Protein AF-A0A957HYV5-F1 (afdb_monomer)

Solvent-accessible surface area (backbone atoms only — not comparable to full-atom values): 8256 Å² total; per-residue (Å²): 132,78,91,43,69,70,54,49,54,51,53,46,52,46,54,74,72,75,42,94,73,79,58,85,87,87,87,87,67,97,60,60,68,71,60,61,37,58,77,66,77,42,95,55,73,52,67,70,69,60,84,73,86,84,84,88,68,54,43,51,74,66,58,42,48,51,58,60,67,66,43,96,65,86,73,56,68,71,55,50,54,48,42,47,64,75,28,63,31,27,65,68,43,38,51,49,43,50,49,44,52,48,54,36,60,74,69,66,52,88,69,72,61,53,56,60,58,34,49,65,68,34,45,70,67,58,63,66,72,82,116

Secondary structure (DSSP, 8-state):
----HHHHHHHHHHHHHSSTT--------SS-HHHHHHHTTS--TTGGG--------PPPHHHHHHHHHTSSSPPPHHHHHHHHHHHTT-HHHHHHHHHHHHHHHHTT---STHHHHHHHHHHHHHHTT--

Structure (mmCIF, N/CA/C/O backbone):
data_AF-A0A957HYV5-F1
#
_entry.id   AF-A0A957HYV5-F1
#
loop_
_atom_site.group_PDB
_atom_site.id
_atom_site.type_symbol
_atom_site.label_atom_id
_atom_site.label_alt_id
_atom_site.label_comp_id
_atom_site.label_asym_id
_atom_site.label_entity_id
_atom_site.label_seq_id
_atom_site.pdbx_PDB_ins_code
_atom_site.Cartn_x
_atom_site.Cartn_y
_atom_site.Cartn_z
_atom_site.occupancy
_atom_site.B_iso_or_equiv
_atom_site.auth_seq_id
_atom_site.auth_comp_id
_atom_site.auth_asym_id
_atom_site.auth_atom_id
_atom_site.pdbx_PDB_model_num
ATOM 1 N N . PRO A 1 1 ? 3.577 10.672 25.188 1.00 52.72 1 PRO A N 1
ATOM 2 C CA . PRO A 1 1 ? 2.459 10.410 26.123 1.00 52.72 1 PRO A CA 1
ATOM 3 C C . PRO A 1 1 ? 2.307 8.904 26.306 1.00 52.72 1 PRO A C 1
ATOM 5 O O . PRO A 1 1 ? 2.253 8.194 25.305 1.00 52.72 1 PRO A O 1
ATOM 8 N N . GLU A 1 2 ? 2.323 8.421 27.544 1.00 64.62 2 GLU A N 1
ATOM 9 C CA . GLU A 1 2 ? 2.003 7.018 27.811 1.00 64.62 2 GLU A CA 1
ATOM 10 C C . GLU A 1 2 ? 0.509 6.808 27.534 1.00 64.62 2 GLU A C 1
ATOM 12 O O . GLU A 1 2 ? -0.320 7.627 27.926 1.00 64.62 2 GLU A O 1
ATOM 17 N N . LEU A 1 3 ? 0.173 5.760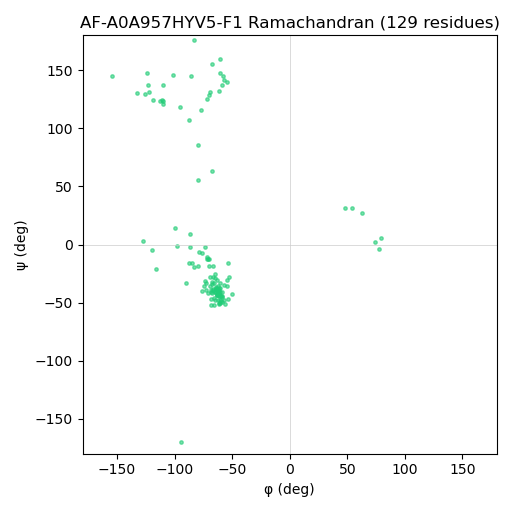 26.778 1.00 68.00 3 LEU A N 1
ATOM 18 C CA . LEU A 1 3 ? -1.210 5.349 26.502 1.00 68.00 3 LEU A CA 1
ATOM 19 C C . LEU A 1 3 ? -1.749 4.573 27.710 1.00 68.00 3 LEU A C 1
ATOM 21 O O . LEU A 1 3 ? -2.113 3.402 27.596 1.00 68.00 3 LEU A O 1
ATOM 25 N N . ASP A 1 4 ? -1.685 5.220 28.870 1.00 71.19 4 ASP A N 1
ATOM 26 C CA . ASP A 1 4 ? -2.014 4.660 30.171 1.00 71.19 4 ASP A CA 1
ATOM 27 C C . ASP A 1 4 ? -3.523 4.700 30.450 1.00 71.19 4 ASP A C 1
ATOM 29 O O . ASP A 1 4 ? -4.331 5.227 29.677 1.00 71.19 4 ASP A O 1
ATOM 33 N N . ASP A 1 5 ? -3.921 4.133 31.582 1.00 72.06 5 ASP A N 1
ATOM 34 C CA . ASP A 1 5 ? -5.330 4.047 31.967 1.00 72.06 5 ASP A CA 1
ATOM 35 C C . ASP A 1 5 ? -5.968 5.429 32.147 1.00 72.06 5 ASP A C 1
ATOM 37 O O . ASP A 1 5 ? -7.126 5.644 31.779 1.00 72.06 5 ASP A O 1
ATOM 41 N N . THR A 1 6 ? -5.199 6.390 32.667 1.00 78.50 6 THR A N 1
ATOM 42 C CA . THR A 1 6 ? -5.658 7.768 32.875 1.00 78.50 6 THR A CA 1
ATOM 43 C C . THR A 1 6 ? -6.047 8.410 31.549 1.00 78.50 6 THR A C 1
ATOM 45 O O . THR A 1 6 ? -7.090 9.067 31.459 1.00 78.50 6 THR A O 1
ATOM 48 N N . PHE A 1 7 ? -5.242 8.203 30.507 1.00 79.50 7 PHE A N 1
ATOM 49 C CA . PHE A 1 7 ? -5.523 8.683 29.162 1.00 79.50 7 PHE A CA 1
ATOM 50 C C . PHE A 1 7 ? -6.825 8.087 28.602 1.00 79.50 7 PHE A C 1
ATOM 52 O O . PHE A 1 7 ? -7.708 8.835 28.166 1.00 79.50 7 PHE A O 1
ATOM 59 N N . TRP A 1 8 ? -6.985 6.761 28.654 1.00 76.06 8 TRP A N 1
ATOM 60 C CA . TRP A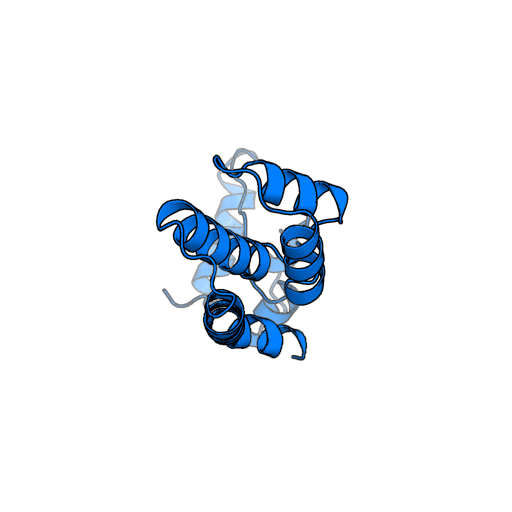 1 8 ? -8.149 6.083 28.073 1.00 76.06 8 TRP A CA 1
ATOM 61 C C . TRP A 1 8 ? -9.460 6.381 28.816 1.00 76.06 8 TRP A C 1
ATOM 63 O O . TRP A 1 8 ? -10.479 6.661 28.179 1.00 76.06 8 TRP A O 1
ATOM 73 N N . GLU A 1 9 ? -9.453 6.417 30.151 1.00 76.88 9 GLU A N 1
ATOM 74 C CA . GLU A 1 9 ? -10.647 6.775 30.933 1.00 76.88 9 GLU A CA 1
ATOM 75 C C . GLU A 1 9 ? -11.043 8.249 30.748 1.00 76.88 9 GLU A C 1
ATOM 77 O O . GLU A 1 9 ? -12.233 8.581 30.668 1.00 76.88 9 GLU A O 1
ATOM 82 N N . SER A 1 10 ? -10.063 9.143 30.578 1.00 79.56 10 SER A N 1
ATOM 83 C CA . SER A 1 10 ? -10.328 10.554 30.267 1.00 79.56 10 SER A CA 1
ATOM 84 C C . SER A 1 10 ? -11.029 10.713 28.915 1.00 79.56 10 SER A C 1
ATOM 86 O O . SER A 1 10 ? -12.020 11.443 28.814 1.00 79.56 10 SER A O 1
ATOM 88 N N . LEU A 1 11 ? -10.578 9.984 27.885 1.00 80.12 11 LEU A N 1
ATOM 89 C CA . LEU A 1 11 ? -11.246 9.961 26.580 1.00 80.12 11 LEU A CA 1
ATOM 90 C C . LEU A 1 11 ? -12.671 9.402 26.684 1.00 80.12 11 LEU A C 1
ATOM 92 O O . LEU A 1 11 ? -13.592 9.949 26.072 1.00 80.12 11 LEU A O 1
ATOM 96 N N . ARG A 1 12 ? -12.884 8.353 27.494 1.00 76.81 12 ARG A N 1
ATOM 97 C CA . ARG A 1 12 ? -14.215 7.762 27.716 1.00 76.81 12 ARG A CA 1
ATOM 98 C C . ARG A 1 12 ? -15.196 8.788 28.268 1.00 76.81 12 ARG A C 1
ATOM 100 O O . ARG A 1 12 ? -16.316 8.924 27.766 1.00 76.81 12 ARG A O 1
ATO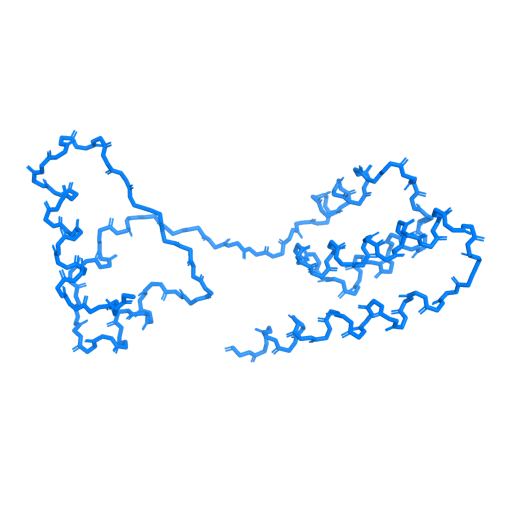M 107 N N . SER A 1 13 ? -14.767 9.494 29.312 1.00 79.25 13 SER A N 1
ATOM 108 C CA . SER A 1 13 ? -15.565 10.509 29.996 1.00 79.25 13 SER A CA 1
ATOM 109 C C . SER A 1 13 ? -15.944 11.646 29.045 1.00 79.25 13 SER A C 1
ATOM 111 O O . SER A 1 13 ? -17.098 12.081 29.018 1.00 79.25 13 SER A O 1
ATOM 113 N N . LEU A 1 14 ? -15.003 12.068 28.194 1.00 80.38 14 LEU A N 1
ATOM 114 C CA . LEU A 1 14 ? -15.225 13.131 27.220 1.00 80.38 14 LEU A CA 1
ATOM 115 C C . LEU A 1 14 ? -16.271 12.748 26.160 1.00 80.38 14 LEU A C 1
ATOM 117 O O . LEU A 1 14 ? -17.196 13.524 25.918 1.00 80.38 14 LEU A O 1
ATOM 121 N N . ALA A 1 15 ? -16.170 11.551 25.568 1.00 75.25 15 ALA A N 1
ATOM 122 C CA . ALA A 1 15 ? -17.113 11.095 24.539 1.00 75.25 15 ALA A CA 1
ATOM 123 C C . ALA A 1 15 ? -18.540 10.878 25.060 1.00 75.25 15 ALA A C 1
ATOM 125 O O . ALA A 1 15 ? -19.499 11.089 24.321 1.00 75.25 15 ALA A O 1
ATOM 126 N N . THR A 1 16 ? -18.692 10.447 26.313 1.00 71.00 16 THR A N 1
ATOM 127 C CA . THR A 1 16 ? -20.002 10.049 26.856 1.00 71.00 16 THR A CA 1
ATOM 128 C C . THR A 1 16 ? -20.770 11.191 27.515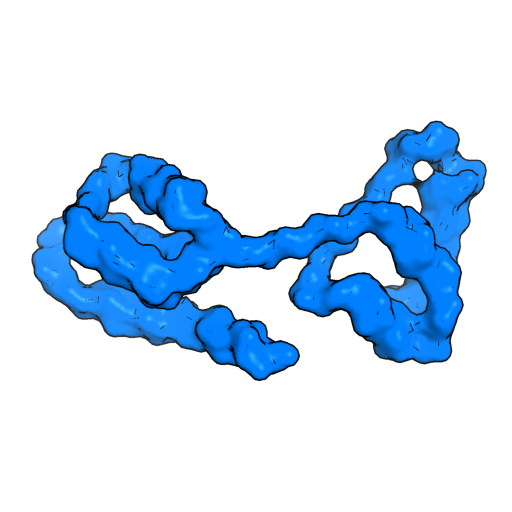 1.00 71.00 16 THR A C 1
ATOM 130 O O . THR A 1 16 ? -21.994 11.215 27.416 1.00 71.00 16 THR A O 1
ATOM 133 N N . ASN A 1 17 ? -20.086 12.153 28.149 1.00 68.38 17 ASN A N 1
ATOM 134 C CA . ASN A 1 17 ? -20.754 13.080 29.071 1.00 68.38 17 ASN A CA 1
ATOM 135 C C . ASN A 1 17 ? -20.737 14.557 28.655 1.00 68.38 17 ASN A C 1
ATOM 137 O O . ASN A 1 17 ? -21.554 15.318 29.166 1.00 68.38 17 ASN A O 1
ATOM 141 N N . GLN A 1 18 ? -19.823 15.003 27.783 1.00 64.00 18 GLN A N 1
ATOM 142 C CA . GLN A 1 18 ? -19.553 16.448 27.635 1.00 64.00 18 GLN A CA 1
ATOM 143 C C . GLN A 1 18 ? -19.807 17.041 26.246 1.00 64.00 18 GLN A C 1
ATOM 145 O O . GLN A 1 18 ? -19.689 18.251 26.066 1.00 64.00 18 GLN A O 1
ATOM 150 N N . VAL A 1 19 ? -20.159 16.219 25.257 1.00 71.00 19 VAL A N 1
ATOM 151 C CA . VAL A 1 19 ? -20.080 16.623 23.840 1.00 71.00 19 VAL A CA 1
ATOM 152 C C . VAL A 1 19 ? -21.366 16.430 23.039 1.00 71.00 19 VAL A C 1
ATOM 154 O O . VAL A 1 19 ? -21.368 16.716 21.847 1.00 71.00 19 VAL A O 1
ATOM 157 N N . ASN A 1 20 ? -22.468 15.979 23.655 1.00 73.62 20 ASN A N 1
ATOM 158 C CA . ASN A 1 20 ? -23.764 15.752 22.985 1.00 73.62 20 ASN A CA 1
ATOM 159 C C . ASN A 1 20 ? -23.663 14.948 21.665 1.00 73.62 20 ASN A C 1
ATOM 161 O O . ASN A 1 20 ? -24.437 15.176 20.740 1.00 73.62 20 ASN A O 1
ATOM 165 N N . GLY A 1 21 ? -22.694 14.031 21.548 1.00 73.25 21 GLY A N 1
ATOM 166 C CA . GLY A 1 21 ? -22.455 13.252 20.325 1.00 73.25 21 GLY A CA 1
ATOM 167 C C . GLY A 1 21 ? -21.690 13.976 19.206 1.00 73.25 21 GLY A C 1
ATOM 168 O O . GLY A 1 21 ? -21.503 13.398 18.142 1.00 73.25 21 GLY A O 1
ATOM 169 N N . ASN A 1 22 ? -21.196 15.198 19.430 1.00 81.69 22 ASN A N 1
ATOM 170 C CA . ASN A 1 22 ? -20.446 15.984 18.437 1.00 81.69 22 ASN A CA 1
ATOM 171 C C . ASN A 1 22 ? -18.933 15.696 18.417 1.00 81.69 22 ASN A C 1
ATOM 173 O O . ASN A 1 22 ? -18.175 16.421 17.775 1.00 81.69 22 ASN A O 1
ATOM 177 N N . LEU A 1 23 ? -18.478 14.669 19.137 1.00 82.50 23 LEU A N 1
ATOM 178 C CA . LEU A 1 23 ? -17.078 14.258 19.179 1.00 82.50 23 LEU A CA 1
ATOM 179 C C . LEU A 1 23 ? -16.966 12.778 18.822 1.00 82.50 23 LEU A C 1
ATOM 181 O O . LEU A 1 23 ? -17.634 11.938 19.423 1.00 82.50 23 LEU A O 1
ATOM 185 N N . ALA A 1 24 ? -16.076 12.477 17.881 1.00 79.12 24 ALA A N 1
ATOM 186 C CA . ALA A 1 24 ? -15.703 11.124 17.500 1.00 79.12 24 ALA A CA 1
ATOM 187 C C . ALA A 1 24 ? -14.189 10.942 17.644 1.00 79.12 24 ALA A C 1
ATOM 189 O O . ALA A 1 24 ? -13.417 11.875 17.417 1.00 79.12 24 ALA A O 1
ATOM 190 N N . PHE A 1 25 ? -13.772 9.726 17.989 1.00 81.62 25 PHE A N 1
ATOM 191 C CA . PHE A 1 25 ? -12.367 9.337 18.034 1.00 81.62 25 PHE A CA 1
ATOM 192 C C . PHE A 1 25 ? -12.065 8.359 16.905 1.00 81.62 25 PHE A C 1
ATOM 194 O O . PHE A 1 25 ? -12.836 7.432 16.660 1.00 81.62 25 PHE A O 1
ATOM 201 N N . ILE A 1 26 ? -10.924 8.550 16.248 1.00 84.75 26 ILE A N 1
ATOM 202 C CA . ILE A 1 26 ? -10.403 7.633 15.234 1.00 84.75 26 ILE A CA 1
ATOM 203 C C . ILE A 1 26 ? -9.063 7.119 15.743 1.00 84.75 26 ILE A C 1
ATOM 205 O O . ILE A 1 26 ? -8.171 7.908 16.050 1.00 84.75 26 ILE A O 1
ATOM 209 N N . LEU A 1 27 ? -8.935 5.798 15.831 1.00 82.00 27 LEU A N 1
ATOM 210 C CA . LEU A 1 27 ? -7.693 5.125 16.184 1.00 82.00 27 LEU A CA 1
ATOM 211 C C . LEU A 1 27 ? -7.161 4.395 14.949 1.00 82.00 27 LEU A C 1
ATOM 213 O O . LEU A 1 27 ? -7.856 3.555 14.382 1.00 82.00 27 LEU A O 1
ATOM 217 N N . ALA A 1 28 ? -5.930 4.711 14.553 1.00 86.06 28 ALA A N 1
ATOM 218 C CA . ALA A 1 28 ? -5.204 4.005 13.504 1.00 86.06 28 ALA A CA 1
ATOM 219 C C . ALA A 1 28 ? -4.043 3.238 14.141 1.00 86.06 28 ALA A C 1
ATOM 221 O O . ALA A 1 28 ? -3.228 3.814 14.859 1.00 86.06 28 ALA A O 1
ATOM 222 N N . THR A 1 29 ? -3.997 1.931 13.912 1.00 82.31 29 THR A N 1
ATOM 223 C CA . THR A 1 29 ? -3.039 1.020 14.545 1.00 82.31 29 THR A CA 1
ATOM 224 C C . THR A 1 29 ? -2.817 -0.196 13.642 1.00 82.31 29 THR A C 1
ATOM 226 O O . THR A 1 29 ? -3.770 -0.621 12.985 1.00 82.31 29 THR A O 1
ATOM 229 N N . PRO A 1 30 ? -1.594 -0.761 13.595 1.00 77.75 30 PRO A N 1
ATOM 230 C CA . PRO A 1 30 ? -1.346 -2.035 12.920 1.00 77.75 30 PRO A CA 1
ATOM 231 C C . PRO A 1 30 ? -2.040 -3.214 13.623 1.00 77.75 30 PRO A C 1
ATOM 233 O O . PRO A 1 30 ? -2.411 -4.186 12.973 1.00 77.75 30 PRO A O 1
ATOM 236 N N . ASP A 1 31 ? -2.260 -3.114 14.936 1.00 73.56 31 ASP A N 1
ATOM 237 C CA . ASP A 1 31 ? -2.886 -4.155 15.750 1.00 73.56 31 ASP A CA 1
ATOM 238 C C . ASP A 1 31 ? -4.353 -3.865 16.044 1.00 73.56 31 ASP A C 1
ATOM 240 O O . ASP A 1 31 ? -4.740 -2.721 16.290 1.00 73.56 31 ASP A O 1
ATOM 244 N N . ALA A 1 32 ? -5.164 -4.924 16.118 1.00 71.12 32 ALA A N 1
ATOM 245 C CA . ALA A 1 32 ? -6.555 -4.815 16.538 1.00 71.12 32 ALA A CA 1
ATOM 246 C C . ALA A 1 32 ? -6.665 -4.122 17.915 1.00 71.12 32 ALA A C 1
ATOM 248 O O . ALA A 1 32 ? -5.908 -4.466 18.830 1.00 71.12 32 ALA A O 1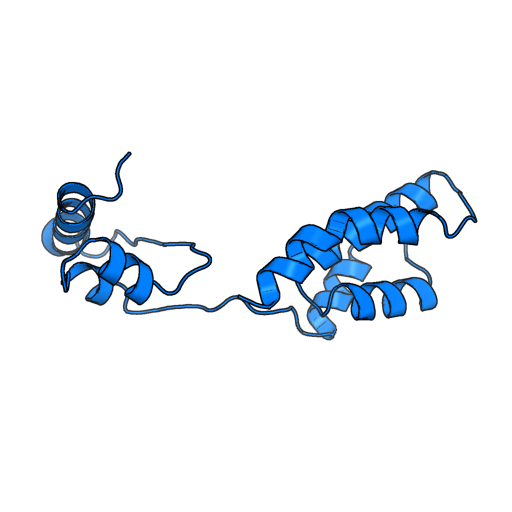
ATOM 249 N N . PRO A 1 33 ? -7.653 -3.230 18.125 1.00 66.50 33 PRO A N 1
ATOM 250 C CA . PRO A 1 33 ? -7.804 -2.500 19.386 1.00 66.50 33 PRO A CA 1
ATOM 251 C C . PRO A 1 33 ? -7.890 -3.409 20.628 1.00 66.50 33 PRO A C 1
ATOM 253 O O . PRO A 1 33 ? -7.392 -3.060 21.693 1.00 66.50 33 PRO A O 1
ATOM 256 N N . GLY A 1 34 ? -8.431 -4.626 20.484 1.00 65.25 34 GLY A N 1
ATOM 257 C CA . GLY A 1 34 ? -8.462 -5.622 21.560 1.00 65.25 34 GLY A CA 1
ATOM 258 C C . GLY A 1 34 ? -7.080 -6.102 22.034 1.00 65.25 34 GLY A C 1
ATOM 259 O O . GLY A 1 34 ? -6.930 -6.405 23.213 1.00 65.25 34 GLY A O 1
ATOM 260 N N . LYS A 1 35 ? -6.058 -6.135 21.164 1.00 67.12 35 LYS A N 1
ATOM 261 C CA . LYS A 1 35 ? -4.673 -6.448 21.571 1.00 67.12 35 LYS A CA 1
ATOM 262 C C . LYS A 1 35 ? -4.042 -5.285 22.340 1.00 67.12 35 LYS A C 1
ATOM 264 O O . LYS A 1 35 ? -3.386 -5.509 23.354 1.00 67.12 35 LYS A O 1
ATOM 269 N N . LEU A 1 36 ? -4.306 -4.048 21.911 1.00 66.38 36 LEU A N 1
ATOM 270 C CA . LEU A 1 36 ? -3.871 -2.844 22.629 1.00 66.38 36 LEU A CA 1
ATOM 271 C C . LEU A 1 36 ? -4.465 -2.782 24.047 1.00 66.38 36 LEU A C 1
ATOM 273 O O . LEU A 1 36 ? -3.766 -2.411 24.988 1.00 66.38 36 LEU A O 1
ATOM 277 N N . ALA A 1 37 ? -5.718 -3.223 24.206 1.00 62.09 37 ALA A N 1
ATOM 278 C CA . ALA A 1 37 ? -6.393 -3.341 25.500 1.00 62.09 37 ALA A CA 1
ATOM 279 C C . ALA A 1 37 ? -5.734 -4.361 26.444 1.00 62.09 37 ALA A C 1
ATOM 281 O O . ALA A 1 37 ? -5.676 -4.163 27.652 1.00 62.09 37 ALA A O 1
ATOM 282 N N . GLN A 1 38 ? -5.230 -5.473 25.903 1.00 58.56 38 GLN A N 1
ATOM 283 C CA . GLN A 1 38 ? -4.608 -6.527 26.709 1.00 58.56 38 GLN A CA 1
ATOM 284 C C . GLN A 1 38 ? -3.235 -6.112 27.246 1.00 58.56 38 GLN A C 1
ATOM 286 O O . GLN A 1 38 ? -2.879 -6.485 28.362 1.00 58.56 38 GLN A O 1
ATOM 291 N N . HIS A 1 39 ? -2.481 -5.308 26.491 1.00 53.50 39 HIS A N 1
ATOM 292 C CA . HIS A 1 39 ? -1.172 -4.803 26.919 1.00 53.50 39 HIS A CA 1
ATOM 293 C C . HIS A 1 39 ? -1.261 -3.775 28.058 1.00 53.50 39 HIS A C 1
ATOM 295 O O . HIS A 1 39 ? -0.273 -3.558 28.753 1.00 53.50 39 HIS A O 1
ATOM 301 N N . SER A 1 40 ? -2.435 -3.178 28.280 1.00 55.03 40 SER A N 1
ATOM 302 C CA . SER A 1 40 ? -2.699 -2.241 29.382 1.00 55.03 40 SER A CA 1
ATOM 303 C C . SER A 1 40 ? -3.125 -2.943 30.683 1.00 55.03 40 SER A C 1
ATOM 305 O O . SER A 1 40 ? -3.306 -2.294 31.704 1.00 55.03 40 SER A O 1
ATOM 307 N N . GLY A 1 41 ? -3.255 -4.278 30.698 1.00 48.97 41 GLY A N 1
ATOM 308 C CA . GLY A 1 41 ? -3.528 -5.044 31.923 1.00 48.97 41 GLY A CA 1
ATOM 309 C C . GLY A 1 41 ? -4.962 -4.942 32.460 1.00 48.97 41 GLY A C 1
ATOM 310 O O . GLY A 1 41 ? -5.280 -5.570 33.470 1.00 48.97 41 GLY A O 1
ATOM 311 N N . LEU A 1 42 ? -5.854 -4.222 31.780 1.00 48.47 42 LEU A N 1
ATOM 312 C CA . LEU A 1 42 ? -7.252 -4.075 32.169 1.00 48.47 42 LEU A CA 1
ATOM 313 C C . LEU A 1 42 ? -8.169 -4.535 31.039 1.00 48.47 42 LEU A C 1
ATOM 315 O O . LEU A 1 42 ? -7.991 -4.182 29.877 1.00 48.47 42 LEU A O 1
ATOM 319 N N . GLY A 1 43 ? -9.225 -5.268 31.393 1.00 53.06 43 GLY A N 1
ATOM 320 C CA . GLY A 1 43 ? -10.402 -5.432 30.538 1.00 53.06 43 GLY A CA 1
ATOM 321 C C . GLY A 1 43 ? -11.147 -4.101 30.402 1.00 53.06 43 GLY A C 1
ATOM 322 O O . GLY A 1 43 ? -12.259 -3.971 30.911 1.00 53.06 43 GLY A O 1
ATOM 323 N N . SER A 1 44 ? -10.506 -3.088 29.807 1.00 51.09 44 SER A N 1
ATOM 324 C CA . SER A 1 44 ? -10.974 -1.710 29.887 1.00 51.09 44 SER A CA 1
ATOM 325 C C . SER A 1 44 ? -12.242 -1.510 29.044 1.00 51.09 44 SER A C 1
ATOM 327 O O . SER A 1 44 ? -12.234 -1.756 27.831 1.00 51.09 44 SER A O 1
ATOM 329 N N . PRO A 1 45 ? -13.329 -0.999 29.652 1.00 56.16 45 PRO A N 1
ATOM 330 C CA . PRO A 1 45 ? -14.566 -0.609 28.980 1.00 56.16 45 PRO A CA 1
ATOM 331 C C . PRO A 1 45 ? -14.372 0.372 27.818 1.00 56.16 45 PRO A C 1
ATOM 333 O O . PRO A 1 45 ? -15.303 0.555 27.034 1.00 56.16 45 PRO A O 1
ATOM 336 N N . PHE A 1 46 ? -13.216 1.037 27.702 1.00 58.81 46 PHE A N 1
ATOM 337 C CA . PHE A 1 46 ? -12.953 2.011 26.647 1.00 58.81 46 PHE A CA 1
ATOM 338 C C . PHE A 1 46 ? -12.969 1.396 25.246 1.00 58.81 46 PHE A C 1
ATOM 340 O O . PHE A 1 46 ? -13.618 1.936 24.363 1.00 58.81 46 PHE A O 1
ATOM 347 N N . PHE A 1 47 ? -12.373 0.228 25.011 1.00 59.00 47 PHE A N 1
ATOM 348 C CA . PHE A 1 47 ? -12.392 -0.334 23.653 1.00 59.00 47 PHE A CA 1
ATOM 349 C C . PHE A 1 47 ? -13.796 -0.744 23.180 1.00 59.00 47 PHE A C 1
ATOM 351 O O . PHE A 1 47 ? -14.042 -0.776 21.977 1.00 59.00 47 PHE A O 1
ATOM 358 N N . ASN A 1 48 ? -14.751 -0.921 24.102 1.00 60.72 48 ASN A N 1
ATOM 359 C CA . ASN A 1 48 ? -16.166 -1.100 23.761 1.00 60.72 48 ASN A CA 1
ATOM 360 C C . ASN A 1 48 ? -16.835 0.177 23.216 1.00 60.72 48 ASN A C 1
ATOM 362 O O . ASN A 1 48 ? -17.954 0.086 22.716 1.00 60.72 48 ASN A O 1
ATOM 366 N N . ILE A 1 49 ? -16.212 1.362 23.318 1.00 64.69 49 ILE A N 1
ATOM 367 C CA . ILE A 1 49 ? -16.759 2.589 22.710 1.00 64.69 49 ILE A CA 1
ATOM 368 C C . ILE A 1 49 ? -16.470 2.679 21.207 1.00 64.69 49 ILE A C 1
ATOM 370 O O . ILE A 1 49 ? -17.169 3.404 20.499 1.00 64.69 49 ILE A O 1
ATOM 374 N N . PHE A 1 50 ? -15.492 1.923 20.695 1.00 70.50 50 PHE A N 1
ATOM 375 C CA . PHE A 1 50 ? -15.270 1.800 19.257 1.00 70.50 50 PHE A CA 1
ATOM 376 C C . PHE A 1 50 ? -16.270 0.801 18.672 1.00 70.50 50 PHE A C 1
ATOM 378 O O . PHE A 1 50 ? -15.990 -0.384 18.525 1.00 70.50 50 PHE A O 1
ATOM 385 N N . GLY A 1 51 ? -17.463 1.294 18.337 1.00 68.31 51 GLY A N 1
ATOM 386 C CA . GLY A 1 51 ? -18.516 0.484 17.715 1.00 68.31 51 GLY A CA 1
ATOM 387 C C . GLY A 1 51 ? -18.230 0.078 16.264 1.00 68.31 51 GLY A C 1
ATOM 388 O O . GLY A 1 51 ? -18.917 -0.789 15.732 1.00 68.31 51 GLY A O 1
ATOM 389 N N . TYR A 1 52 ? -17.224 0.685 15.628 1.00 76.94 52 TYR A N 1
ATOM 390 C CA . TYR A 1 52 ? -16.856 0.426 14.239 1.00 76.94 52 TYR A CA 1
ATOM 391 C C . TYR A 1 52 ? -15.349 0.227 14.115 1.00 76.94 52 TYR A C 1
ATOM 393 O O . TYR A 1 52 ? -14.563 1.052 14.580 1.00 76.94 52 TYR A O 1
ATOM 401 N N . ALA A 1 53 ? -14.963 -0.851 13.441 1.00 78.81 53 ALA A N 1
ATOM 402 C CA . ALA A 1 53 ? -13.596 -1.107 13.023 1.00 78.81 53 ALA A CA 1
ATOM 403 C C . ALA A 1 53 ? -13.579 -1.275 11.502 1.00 78.81 53 ALA A C 1
ATOM 405 O O . ALA A 1 53 ? -14.387 -2.021 10.947 1.00 78.81 53 ALA A O 1
ATOM 406 N N . ALA A 1 54 ? -12.659 -0.579 10.840 1.00 83.94 54 ALA A N 1
ATOM 407 C CA . ALA A 1 54 ? -12.379 -0.756 9.424 1.00 83.94 54 ALA A CA 1
ATOM 408 C C . ALA A 1 54 ? -10.977 -1.349 9.283 1.00 83.94 54 ALA A C 1
ATOM 410 O O . ALA A 1 54 ? -10.005 -0.780 9.778 1.00 83.94 54 ALA A O 1
ATOM 411 N N . TYR A 1 55 ? -10.885 -2.498 8.620 1.00 83.56 55 TYR A N 1
ATOM 412 C CA . TYR A 1 55 ? -9.615 -3.152 8.332 1.00 83.56 55 TYR A CA 1
ATOM 413 C C . TYR A 1 55 ? -9.163 -2.746 6.935 1.00 83.56 55 TYR A C 1
ATOM 415 O O . TYR A 1 55 ? -9.854 -3.018 5.954 1.00 83.56 55 TYR A O 1
ATOM 423 N N . LEU A 1 56 ? -8.014 -2.080 6.855 1.00 87.75 56 LEU A N 1
ATOM 424 C CA . LEU A 1 56 ? -7.415 -1.698 5.582 1.00 87.75 56 LEU A CA 1
ATOM 425 C C . LEU A 1 56 ? -6.543 -2.850 5.083 1.00 87.75 56 LEU A C 1
ATOM 427 O O . LEU A 1 56 ? -5.491 -3.138 5.652 1.00 87.75 56 LEU A O 1
ATOM 431 N N . GLY A 1 57 ? -7.030 -3.532 4.050 1.00 89.12 57 GLY A N 1
ATOM 432 C CA . GLY A 1 57 ? -6.318 -4.604 3.364 1.00 89.12 57 GLY A CA 1
ATOM 433 C C . GLY A 1 57 ? -5.553 -4.114 2.130 1.00 89.12 57 GLY A C 1
ATOM 434 O O . GLY A 1 57 ? -5.447 -2.905 1.897 1.00 89.12 57 GLY A O 1
ATOM 435 N N . PRO A 1 58 ? -5.033 -5.046 1.313 1.00 94.50 58 PRO A N 1
ATOM 436 C CA . PRO A 1 58 ? -4.520 -4.695 -0.001 1.00 94.50 58 PRO A CA 1
ATOM 437 C C . PRO A 1 58 ? -5.638 -4.090 -0.858 1.00 94.50 58 PRO A C 1
ATOM 439 O O . PRO A 1 58 ? -6.803 -4.477 -0.748 1.00 94.50 58 PRO A O 1
ATOM 442 N N . LEU A 1 59 ? -5.257 -3.166 -1.735 1.00 96.56 59 LEU A N 1
ATOM 443 C CA . LEU A 1 59 ? -6.117 -2.671 -2.799 1.00 96.56 59 LEU A CA 1
ATOM 444 C C . LEU A 1 59 ? -6.555 -3.836 -3.683 1.00 96.56 59 LEU A C 1
ATOM 446 O O . LEU A 1 59 ? -5.786 -4.764 -3.960 1.00 96.56 59 LEU A O 1
ATOM 450 N N . THR A 1 60 ? -7.782 -3.752 -4.181 1.00 96.44 60 THR A N 1
ATOM 451 C CA . THR A 1 60 ? -8.223 -4.599 -5.285 1.00 96.44 60 THR A CA 1
ATOM 452 C C . THR A 1 60 ? -7.358 -4.340 -6.518 1.00 96.44 60 THR A C 1
ATOM 454 O O . THR A 1 60 ? -6.743 -3.283 -6.666 1.00 96.44 60 THR A O 1
ATOM 457 N N . GLU A 1 61 ? -7.333 -5.284 -7.461 1.00 96.12 61 GLU A N 1
ATOM 458 C CA . GLU A 1 61 ? -6.585 -5.083 -8.707 1.00 96.12 61 GLU A CA 1
ATOM 459 C C . GLU A 1 61 ? -7.049 -3.823 -9.460 1.00 96.12 61 GLU A C 1
ATOM 461 O O . GLU A 1 61 ? -6.229 -3.127 -10.056 1.00 96.12 61 GLU A O 1
ATOM 466 N N . THR A 1 62 ? -8.346 -3.501 -9.402 1.00 97.94 62 THR A N 1
ATOM 467 C CA . THR A 1 62 ? -8.896 -2.302 -10.054 1.00 97.94 62 THR A CA 1
ATOM 468 C C . THR A 1 62 ? -8.348 -1.031 -9.408 1.00 97.94 62 THR A C 1
ATOM 470 O O . THR A 1 62 ? -7.757 -0.214 -10.107 1.00 97.94 62 THR A O 1
ATOM 473 N N . GLU A 1 63 ? -8.433 -0.908 -8.082 1.00 98.00 63 GLU A N 1
ATOM 474 C CA . GLU A 1 63 ? -7.902 0.248 -7.341 1.00 98.00 63 GLU A CA 1
ATOM 475 C C . GLU A 1 63 ? -6.379 0.385 -7.499 1.00 98.00 63 GLU A C 1
ATOM 477 O O . GLU A 1 63 ? -5.855 1.485 -7.672 1.00 98.00 63 GLU A O 1
ATOM 482 N N . ALA A 1 64 ? -5.643 -0.731 -7.490 1.00 98.12 64 ALA A N 1
ATOM 483 C CA . ALA A 1 64 ? -4.198 -0.718 -7.692 1.00 98.12 64 ALA A CA 1
ATOM 484 C C . ALA A 1 64 ? -3.826 -0.230 -9.102 1.00 98.12 64 ALA A C 1
ATOM 486 O O . ALA A 1 64 ? -2.887 0.551 -9.263 1.00 98.12 64 ALA A O 1
ATOM 487 N N . ARG A 1 65 ? -4.578 -0.645 -10.131 1.00 97.94 65 ARG A N 1
ATOM 488 C CA . ARG A 1 65 ? -4.403 -0.153 -11.505 1.00 97.94 65 ARG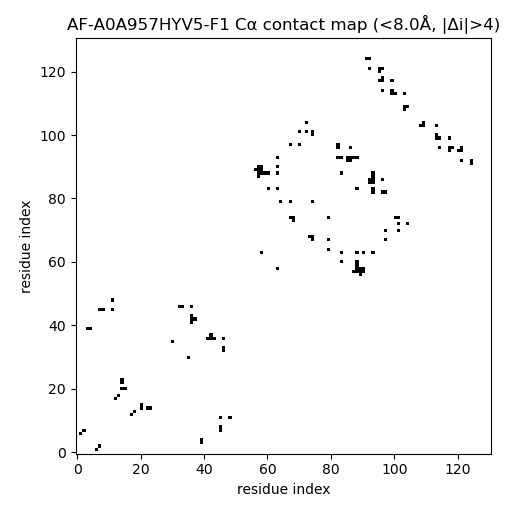 A CA 1
ATOM 489 C C . ARG A 1 65 ? -4.770 1.321 -11.635 1.00 97.94 65 ARG A C 1
ATOM 491 O O . ARG A 1 65 ? -4.065 2.037 -12.336 1.00 97.94 65 ARG A O 1
ATOM 498 N N . GLU A 1 66 ? -5.822 1.782 -10.965 1.00 98.19 66 GLU A N 1
ATOM 499 C CA . GLU A 1 66 ? -6.183 3.205 -10.918 1.00 98.19 66 GLU A CA 1
ATOM 500 C C . GLU A 1 66 ? -5.065 4.044 -10.295 1.00 98.19 66 GLU A C 1
ATOM 502 O O . GLU A 1 66 ? -4.677 5.062 -10.868 1.00 98.19 66 GLU A O 1
ATOM 507 N N . LEU A 1 67 ? -4.475 3.579 -9.188 1.00 97.88 67 LEU A N 1
ATOM 508 C CA . LEU A 1 67 ? -3.326 4.240 -8.570 1.00 97.88 67 LEU A CA 1
ATOM 509 C C . LEU A 1 67 ? -2.133 4.300 -9.530 1.00 97.88 67 LEU A C 1
ATOM 511 O O . LEU A 1 67 ? -1.561 5.373 -9.710 1.00 97.88 67 LEU A O 1
ATOM 515 N N . ILE A 1 68 ? -1.777 3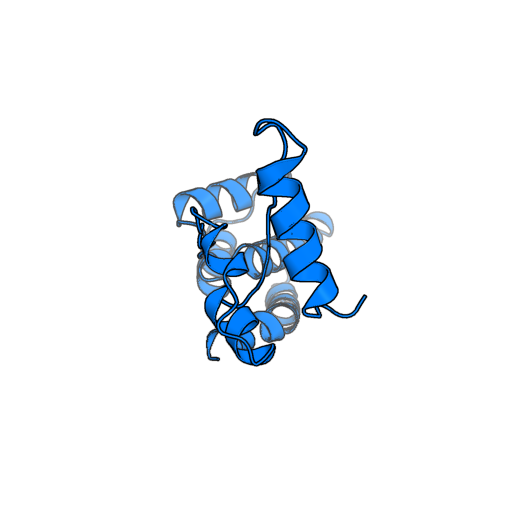.194 -10.189 1.00 98.31 68 ILE A N 1
ATOM 516 C CA . ILE A 1 68 ? -0.681 3.172 -11.174 1.00 98.31 68 ILE A CA 1
ATOM 517 C C . ILE A 1 68 ? -0.963 4.146 -12.330 1.00 98.31 68 ILE A C 1
ATOM 519 O O . ILE A 1 68 ? -0.088 4.912 -12.733 1.00 98.31 68 ILE A O 1
ATOM 523 N N . ASN A 1 69 ? -2.196 4.156 -12.837 1.00 97.44 69 ASN A N 1
ATOM 524 C CA . ASN A 1 69 ? -2.613 5.009 -13.949 1.00 97.44 69 ASN A CA 1
ATOM 525 C C . ASN A 1 69 ? -2.722 6.494 -13.572 1.00 97.44 69 ASN A C 1
ATOM 527 O O . ASN A 1 69 ? -2.811 7.331 -14.466 1.00 97.44 69 ASN A O 1
ATOM 531 N N . SER A 1 70 ? -2.695 6.835 -12.279 1.00 96.81 70 SER A N 1
ATOM 532 C CA . SER A 1 70 ? -2.605 8.229 -11.824 1.00 96.81 70 SER A CA 1
ATOM 533 C C . SER A 1 70 ? -1.225 8.860 -12.060 1.00 96.81 70 SER A C 1
ATOM 535 O O . SER A 1 70 ? -1.079 10.076 -11.926 1.00 96.81 70 SER A O 1
ATOM 537 N N . SER A 1 71 ? -0.217 8.055 -12.426 1.00 97.25 71 SER A N 1
ATOM 538 C CA . SER A 1 71 ? 1.117 8.538 -12.784 1.00 97.25 71 SER A CA 1
ATOM 539 C C . SER A 1 71 ? 1.060 9.523 -13.963 1.00 97.25 71 SER A C 1
ATOM 541 O O . SER A 1 71 ? 0.384 9.246 -14.958 1.00 97.25 71 SER A O 1
ATOM 543 N N . PRO A 1 72 ? 1.811 10.641 -13.919 1.00 96.56 72 PRO A N 1
ATOM 544 C CA . PRO A 1 72 ? 1.871 11.591 -15.031 1.00 96.56 72 PRO A CA 1
ATOM 545 C C . PRO A 1 72 ? 2.513 10.991 -16.291 1.00 96.56 72 PRO A C 1
ATOM 547 O O . PRO A 1 72 ? 2.221 11.440 -17.399 1.00 96.56 72 PRO A O 1
ATOM 550 N N . ILE A 1 73 ? 3.369 9.975 -16.131 1.00 96.69 73 ILE A N 1
ATOM 551 C CA . ILE A 1 73 ? 3.977 9.231 -17.236 1.00 96.69 73 ILE A CA 1
ATOM 552 C C . ILE A 1 73 ? 3.382 7.817 -17.255 1.00 96.69 73 ILE A C 1
ATOM 554 O O . ILE A 1 73 ? 3.520 7.095 -16.261 1.00 96.69 73 ILE A O 1
ATOM 558 N N . PRO A 1 74 ? 2.742 7.387 -18.360 1.00 96.88 74 PRO A N 1
ATOM 559 C CA . PRO A 1 74 ? 2.211 6.035 -18.481 1.00 96.88 74 PRO A CA 1
ATOM 560 C C . PRO A 1 74 ? 3.310 4.975 -18.389 1.00 96.88 74 PRO A C 1
ATOM 562 O O . PRO A 1 74 ? 4.329 5.053 -19.078 1.00 96.88 74 PRO A O 1
ATOM 565 N N . PHE A 1 75 ? 3.084 3.949 -17.572 1.00 96.69 75 PHE A N 1
ATOM 566 C CA . PHE A 1 75 ? 4.025 2.840 -17.438 1.00 96.69 75 PHE A CA 1
ATOM 567 C C . PHE A 1 75 ? 3.774 1.766 -18.508 1.00 96.69 75 PHE A C 1
ATOM 569 O O . PHE A 1 75 ? 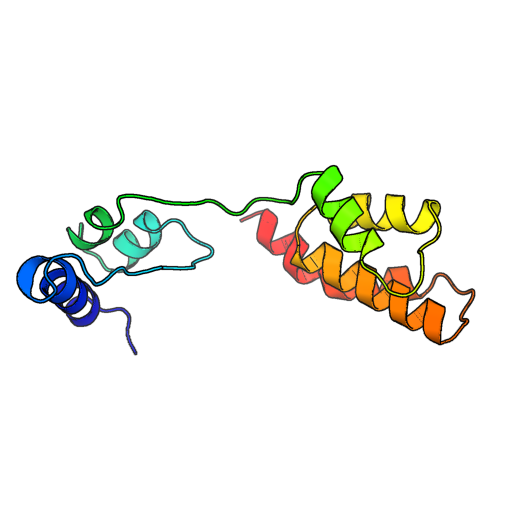2.620 1.489 -18.849 1.00 96.69 75 PHE A O 1
ATOM 576 N N . PRO A 1 76 ? 4.823 1.097 -19.017 1.00 95.19 76 PRO A N 1
ATOM 577 C CA . PRO A 1 76 ? 4.661 -0.071 -19.877 1.00 95.19 76 PRO A CA 1
ATOM 578 C C . PRO A 1 76 ? 3.848 -1.178 -19.195 1.00 95.19 76 PRO A C 1
ATOM 580 O O . PRO A 1 76 ? 4.052 -1.473 -18.019 1.00 95.19 76 PRO A O 1
ATOM 583 N N . THR A 1 77 ? 2.988 -1.877 -19.941 1.00 96.50 77 THR A N 1
ATOM 584 C CA . THR A 1 77 ? 2.133 -2.953 -19.397 1.00 96.50 77 THR A CA 1
ATOM 585 C C . THR A 1 77 ? 2.922 -4.039 -18.658 1.00 96.50 77 THR A C 1
ATOM 587 O O . THR A 1 77 ? 2.456 -4.563 -17.648 1.00 96.50 77 THR A O 1
ATOM 590 N N . ALA A 1 78 ? 4.130 -4.361 -19.131 1.00 95.69 78 ALA A N 1
ATOM 591 C CA . ALA A 1 78 ? 5.013 -5.317 -18.467 1.00 95.69 78 ALA A CA 1
ATOM 592 C C . ALA A 1 78 ? 5.451 -4.837 -17.072 1.00 95.69 78 ALA A C 1
ATOM 594 O O . ALA A 1 78 ? 5.488 -5.637 -16.139 1.00 95.69 78 ALA A O 1
ATOM 595 N N . ASP A 1 79 ? 5.727 -3.540 -16.920 1.00 96.50 79 ASP A N 1
ATOM 596 C CA . ASP A 1 79 ? 6.091 -2.940 -15.637 1.00 96.50 79 ASP A CA 1
ATOM 597 C C . ASP A 1 79 ? 4.878 -2.879 -14.707 1.00 96.50 79 ASP A C 1
ATOM 599 O O . ASP A 1 79 ? 4.996 -3.250 -13.547 1.00 96.50 79 ASP A O 1
ATOM 603 N N . ILE A 1 80 ? 3.693 -2.525 -15.220 1.00 97.81 80 ILE A N 1
ATOM 604 C CA . ILE A 1 80 ? 2.438 -2.536 -14.447 1.00 97.81 80 ILE A CA 1
ATOM 605 C C . ILE A 1 80 ? 2.181 -3.925 -13.850 1.00 97.81 80 ILE A C 1
ATOM 607 O O . ILE A 1 80 ? 1.952 -4.056 -12.650 1.00 97.81 80 ILE A O 1
ATOM 611 N N . ASN A 1 81 ? 2.242 -4.975 -14.674 1.00 97.81 81 ASN A N 1
ATOM 612 C CA . ASN A 1 81 ? 2.005 -6.344 -14.212 1.00 97.81 81 ASN A CA 1
ATOM 613 C C . ASN A 1 81 ? 3.051 -6.785 -13.179 1.00 97.81 81 ASN A C 1
ATOM 615 O O . ASN A 1 81 ? 2.707 -7.442 -12.197 1.00 97.81 81 ASN A O 1
ATOM 619 N N . TRP A 1 82 ? 4.312 -6.390 -13.369 1.00 97.62 82 TRP A N 1
ATOM 620 C CA . TRP A 1 82 ? 5.376 -6.673 -12.411 1.00 97.62 82 TRP A CA 1
ATOM 621 C C . TRP A 1 82 ? 5.150 -5.942 -11.077 1.00 97.62 82 TRP A C 1
ATOM 623 O O . TRP A 1 82 ? 5.213 -6.566 -10.021 1.00 97.62 82 TRP A O 1
ATOM 633 N N . ILE A 1 83 ? 4.798 -4.654 -11.112 1.00 97.94 83 ILE A N 1
ATOM 634 C CA . ILE A 1 83 ? 4.490 -3.834 -9.931 1.00 97.94 83 ILE A CA 1
ATOM 635 C C . ILE A 1 83 ? 3.322 -4.433 -9.132 1.00 97.94 83 ILE A C 1
ATOM 637 O O . ILE A 1 83 ? 3.398 -4.550 -7.905 1.00 97.94 83 ILE A O 1
ATOM 641 N N . LEU A 1 84 ? 2.252 -4.852 -9.813 1.00 97.69 84 LEU A N 1
ATOM 642 C CA . LEU A 1 84 ? 1.102 -5.499 -9.174 1.00 97.69 84 LEU A CA 1
ATOM 643 C C . LEU A 1 84 ? 1.508 -6.807 -8.487 1.00 97.69 84 LEU A C 1
ATOM 645 O O . LEU A 1 84 ? 1.142 -7.036 -7.335 1.00 97.69 84 LEU A O 1
ATOM 649 N N . GLN A 1 85 ? 2.317 -7.628 -9.162 1.00 96.94 85 GLN A N 1
ATOM 650 C CA . GLN A 1 85 ? 2.794 -8.895 -8.615 1.00 96.94 85 GLN A CA 1
ATOM 651 C C . GLN A 1 85 ? 3.656 -8.692 -7.362 1.00 96.94 85 GLN A C 1
ATOM 653 O O . GLN A 1 85 ? 3.438 -9.373 -6.364 1.00 96.94 85 GLN A O 1
ATOM 658 N N . GLN A 1 86 ? 4.620 -7.766 -7.398 1.00 96.69 86 GLN A N 1
ATOM 659 C CA . GLN A 1 86 ? 5.549 -7.559 -6.280 1.00 96.69 86 GLN A CA 1
ATOM 660 C C . GLN A 1 86 ? 4.901 -6.834 -5.093 1.00 96.69 86 GLN A C 1
ATOM 662 O O . GLN A 1 86 ? 5.195 -7.137 -3.938 1.00 96.69 86 GLN A O 1
ATOM 667 N N . SER A 1 87 ? 3.994 -5.887 -5.346 1.00 96.75 87 SER A N 1
ATOM 668 C CA . SER A 1 87 ? 3.310 -5.165 -4.264 1.00 96.75 87 SER A CA 1
ATOM 669 C C . SER A 1 87 ? 2.263 -6.021 -3.547 1.00 96.75 87 SER A C 1
ATOM 671 O O . SER A 1 87 ? 2.034 -5.833 -2.347 1.00 96.75 87 SER A O 1
ATOM 673 N N . GLY A 1 88 ? 1.620 -6.954 -4.259 1.00 94.81 88 GLY A N 1
ATOM 674 C CA . GLY A 1 88 ? 0.475 -7.714 -3.755 1.00 94.81 88 GLY A CA 1
ATOM 675 C C . GLY A 1 88 ? -0.732 -6.826 -3.434 1.00 94.81 88 GLY A C 1
ATOM 676 O O . GLY A 1 88 ? -1.483 -7.140 -2.516 1.00 94.81 88 GLY A O 1
ATOM 677 N N . GLY A 1 89 ? -0.863 -5.677 -4.109 1.00 95.50 89 GLY A N 1
ATOM 678 C CA . GLY A 1 89 ? -1.945 -4.706 -3.899 1.00 95.50 89 GLY A CA 1
ATOM 679 C C . GLY A 1 89 ? -1.787 -3.818 -2.660 1.00 95.50 89 GLY A C 1
A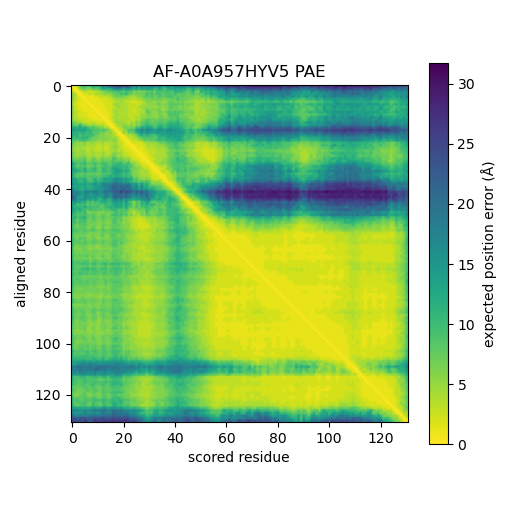TOM 680 O O . GLY A 1 89 ? -2.582 -2.908 -2.454 1.00 95.50 89 GLY A O 1
ATOM 681 N N . TRP A 1 90 ? -0.765 -4.019 -1.828 1.00 95.31 90 TRP A N 1
ATOM 682 C CA . TRP A 1 90 ? -0.582 -3.190 -0.637 1.00 95.31 90 TRP A CA 1
ATOM 683 C C . TRP A 1 90 ? -0.151 -1.762 -1.001 1.00 95.31 90 TRP A C 1
ATOM 685 O O . TRP A 1 90 ? 0.850 -1.614 -1.709 1.00 95.31 90 TRP A O 1
ATOM 695 N N . PRO A 1 91 ? -0.829 -0.717 -0.477 1.00 94.50 91 PRO A N 1
ATOM 696 C CA . PRO A 1 91 ? -0.596 0.666 -0.891 1.00 94.50 91 PRO A CA 1
ATOM 697 C C . PRO A 1 91 ? 0.864 1.119 -0.798 1.00 94.50 91 PRO A C 1
ATOM 699 O O . PRO A 1 91 ? 1.385 1.673 -1.760 1.00 94.50 91 PRO A O 1
ATOM 702 N N . MET A 1 92 ? 1.546 0.848 0.321 1.00 94.62 92 MET A N 1
ATOM 703 C CA . MET A 1 92 ? 2.901 1.367 0.537 1.00 94.62 92 MET A CA 1
ATOM 704 C C . MET A 1 92 ? 3.935 0.734 -0.417 1.00 94.62 92 MET A C 1
ATOM 706 O O . MET A 1 92 ? 4.599 1.481 -1.136 1.00 94.62 92 MET A O 1
ATOM 710 N N . PRO A 1 93 ? 4.049 -0.608 -0.539 1.00 97.00 93 PRO A N 1
ATOM 711 C CA . PRO A 1 93 ? 4.907 -1.210 -1.561 1.00 97.00 93 PRO A CA 1
ATOM 712 C C . PRO A 1 93 ? 4.524 -0.804 -2.981 1.00 97.00 93 PRO A C 1
ATOM 714 O O . PRO A 1 93 ? 5.403 -0.505 -3.780 1.00 97.00 93 PRO A O 1
ATOM 717 N N . LEU A 1 94 ? 3.226 -0.734 -3.293 1.00 97.88 94 LEU A N 1
ATOM 718 C CA . LEU A 1 94 ? 2.755 -0.300 -4.607 1.00 97.88 94 LEU A CA 1
ATOM 719 C C . LEU A 1 94 ? 3.270 1.104 -4.954 1.00 97.88 94 LEU A C 1
ATOM 721 O O . LEU A 1 94 ? 3.809 1.303 -6.041 1.00 97.88 94 LEU A O 1
ATOM 725 N N . GLN A 1 95 ? 3.156 2.056 -4.025 1.00 97.44 95 GLN A N 1
ATOM 726 C CA . GLN A 1 95 ? 3.622 3.431 -4.207 1.00 97.44 95 GLN A CA 1
ATOM 727 C C . GLN A 1 95 ? 5.143 3.527 -4.355 1.00 97.44 95 GLN A C 1
ATOM 729 O O . GLN A 1 95 ? 5.607 4.267 -5.218 1.00 97.44 95 GLN A O 1
ATOM 734 N N . ILE A 1 96 ? 5.914 2.764 -3.571 1.00 97.56 96 ILE A N 1
ATOM 735 C CA . ILE A 1 96 ? 7.381 2.714 -3.698 1.00 97.56 96 ILE A CA 1
ATOM 736 C C . ILE A 1 96 ? 7.773 2.225 -5.096 1.00 97.56 96 ILE A C 1
ATOM 738 O O . ILE A 1 96 ? 8.533 2.893 -5.792 1.00 97.56 96 ILE A O 1
ATOM 742 N N . LEU A 1 97 ? 7.202 1.105 -5.548 1.00 98.06 97 LEU A N 1
ATOM 743 C CA . LEU A 1 97 ? 7.501 0.559 -6.873 1.00 98.06 97 LEU A CA 1
ATOM 744 C C . LEU A 1 97 ? 7.096 1.526 -8.002 1.00 98.06 97 LEU A C 1
ATOM 746 O O . LEU A 1 97 ? 7.832 1.678 -8.976 1.00 98.06 97 LEU A O 1
ATOM 750 N N . CYS A 1 98 ? 5.950 2.205 -7.869 1.00 97.88 98 CYS A N 1
ATOM 751 C CA . CYS A 1 98 ? 5.517 3.224 -8.831 1.00 97.88 98 CYS A CA 1
ATOM 752 C C . CYS A 1 98 ? 6.462 4.426 -8.861 1.00 97.88 98 CYS A C 1
ATOM 754 O O . CYS A 1 98 ? 6.761 4.932 -9.939 1.00 97.88 98 CYS A O 1
ATOM 756 N N . ARG A 1 99 ? 6.941 4.878 -7.696 1.00 97.00 99 ARG A N 1
ATOM 757 C CA . ARG A 1 99 ? 7.885 5.995 -7.583 1.00 97.00 99 ARG A CA 1
ATOM 758 C C . ARG A 1 99 ? 9.192 5.685 -8.303 1.00 97.00 99 ARG A C 1
ATOM 760 O O . ARG A 1 99 ? 9.624 6.490 -9.118 1.00 97.00 99 ARG A O 1
ATOM 767 N N . GLU A 1 100 ? 9.791 4.526 -8.040 1.00 96.81 100 GLU A N 1
ATOM 768 C CA . GLU A 1 100 ? 11.037 4.126 -8.707 1.00 96.81 100 GLU A CA 1
ATOM 769 C C . GLU A 1 100 ? 10.846 4.002 -10.222 1.00 96.81 100 GLU A C 1
ATOM 771 O O . GLU A 1 100 ? 11.695 4.431 -11.011 1.00 96.81 100 GLU A O 1
ATOM 776 N N . ARG A 1 101 ? 9.680 3.504 -10.662 1.00 96.56 101 ARG A N 1
ATOM 777 C CA . ARG A 1 101 ? 9.398 3.463 -12.094 1.00 96.56 101 ARG A CA 1
ATOM 778 C C . ARG A 1 101 ? 9.233 4.856 -12.703 1.00 96.56 101 ARG A C 1
ATOM 780 O O . ARG A 1 101 ? 9.741 5.101 -13.794 1.00 96.56 101 ARG A O 1
ATOM 787 N N . LEU A 1 102 ? 8.545 5.762 -12.018 1.00 96.56 102 LEU A N 1
ATOM 788 C CA . LEU A 1 102 ? 8.375 7.133 -12.486 1.00 96.56 102 LEU A CA 1
ATOM 789 C C . LEU A 1 102 ? 9.729 7.835 -12.646 1.00 96.56 102 LEU A C 1
ATOM 791 O O . LEU A 1 102 ? 9.994 8.368 -13.718 1.00 96.56 102 LEU A O 1
ATOM 795 N N . LEU A 1 103 ? 10.601 7.759 -11.637 1.00 95.12 103 LEU A N 1
ATOM 796 C CA . LEU A 1 103 ? 11.918 8.406 -11.669 1.00 95.12 103 LEU A CA 1
ATOM 797 C C . LEU A 1 103 ? 12.775 7.916 -12.841 1.00 95.12 103 LEU A C 1
ATOM 799 O O . LEU A 1 103 ? 13.345 8.715 -13.577 1.00 95.12 103 LEU A O 1
ATOM 803 N N . THR A 1 104 ? 12.803 6.606 -13.086 1.00 95.06 104 THR A N 1
ATOM 804 C CA . THR A 1 104 ? 13.579 6.061 -14.214 1.00 95.06 104 THR A CA 1
ATOM 805 C C . THR A 1 104 ? 13.025 6.446 -15.580 1.00 95.06 104 THR A C 1
ATOM 807 O O . THR A 1 104 ? 13.789 6.633 -16.527 1.00 95.06 104 THR A O 1
ATOM 810 N N . LEU A 1 105 ? 11.704 6.602 -15.697 1.00 94.62 105 LEU A N 1
ATOM 811 C CA . LEU A 1 105 ? 11.089 7.134 -16.911 1.00 94.62 105 LEU A CA 1
ATOM 812 C C . LEU A 1 105 ? 11.422 8.618 -17.113 1.00 94.62 105 LEU A C 1
ATOM 814 O O . LEU A 1 105 ? 11.685 9.019 -18.244 1.00 94.62 105 LEU A O 1
ATOM 818 N N . GLU A 1 106 ? 11.453 9.418 -16.044 1.00 95.38 106 GLU A N 1
ATOM 819 C CA . GLU A 1 106 ? 11.848 10.834 -16.094 1.00 95.38 106 GLU A CA 1
ATOM 820 C C . GLU A 1 106 ? 13.314 11.009 -16.524 1.00 95.38 106 GLU A C 1
ATOM 822 O O . GLU A 1 106 ? 13.635 11.907 -17.306 1.00 95.38 106 GLU A O 1
ATOM 827 N N . GLU A 1 107 ? 14.194 10.111 -16.086 1.00 94.06 107 GLU A N 1
ATOM 828 C CA . GLU A 1 107 ? 15.617 10.104 -16.445 1.00 94.06 107 GLU A CA 1
ATOM 829 C C . GLU A 1 107 ? 15.898 9.523 -17.843 1.00 94.06 107 GLU A C 1
ATOM 831 O O . GLU A 1 107 ? 17.022 9.615 -18.337 1.00 94.06 107 GLU A O 1
ATOM 836 N N . ASN A 1 108 ? 14.881 8.978 -18.523 1.00 90.38 108 ASN A N 1
ATOM 837 C CA . ASN A 1 108 ? 15.018 8.210 -19.767 1.00 90.38 108 ASN A CA 1
ATOM 838 C C . ASN A 1 108 ? 16.006 7.035 -19.643 1.00 90.38 108 ASN A C 1
ATOM 840 O O . ASN A 1 108 ? 16.651 6.667 -20.629 1.00 90.38 108 ASN A O 1
ATOM 844 N N . ASP A 1 109 ? 16.125 6.438 -18.454 1.00 86.94 109 ASP A N 1
ATOM 845 C CA . ASP A 1 109 ? 16.969 5.266 -18.246 1.00 86.94 109 ASP A CA 1
ATOM 846 C C . ASP A 1 109 ? 16.266 4.010 -18.805 1.00 86.94 109 ASP A C 1
ATOM 848 O O . ASP A 1 109 ? 15.201 3.616 -18.310 1.00 86.94 109 ASP A O 1
ATOM 852 N N . PRO A 1 110 ? 16.821 3.351 -19.844 1.00 77.06 110 PRO A N 1
ATOM 853 C CA . PRO A 1 110 ? 16.256 2.114 -20.374 1.00 77.06 110 PRO A CA 1
ATOM 854 C C . PRO A 1 110 ? 16.560 0.895 -19.489 1.00 77.06 110 PRO A C 1
ATOM 856 O O . PRO A 1 110 ? 16.081 -0.205 -19.783 1.00 77.06 110 PRO A O 1
ATOM 859 N N . SER A 1 111 ? 17.392 1.043 -18.456 1.00 83.19 111 SER A N 1
ATOM 860 C CA . SER A 1 111 ? 17.792 -0.059 -17.596 1.00 83.19 111 SER A CA 1
ATOM 861 C C . SER A 1 111 ? 16.623 -0.593 -16.761 1.00 83.19 111 SER A C 1
ATOM 863 O O . SER A 1 111 ? 15.635 0.081 -16.472 1.00 83.19 111 SER A O 1
ATOM 865 N N . SER A 1 112 ? 16.733 -1.860 -16.363 1.00 82.88 112 SER A N 1
ATOM 866 C CA . SER A 1 112 ? 15.807 -2.484 -15.409 1.00 82.88 112 SER A CA 1
ATOM 867 C C . SER A 1 112 ? 16.376 -2.527 -13.986 1.00 82.88 112 SER A C 1
ATOM 869 O O . SER A 1 112 ? 15.829 -3.246 -13.152 1.00 82.88 112 SER A O 1
ATOM 871 N N . TYR A 1 113 ? 17.455 -1.781 -13.700 1.00 88.81 113 TYR A N 1
ATOM 872 C CA . TYR A 1 113 ? 18.115 -1.792 -12.385 1.00 88.81 113 TYR A CA 1
ATOM 873 C C . TYR A 1 113 ? 17.219 -1.247 -11.273 1.00 88.81 113 TYR A C 1
ATOM 875 O O . TYR A 1 113 ? 17.254 -1.753 -10.156 1.00 88.81 113 TYR A O 1
ATOM 883 N N . TRP A 1 114 ? 16.306 -0.334 -11.615 1.00 93.69 114 TRP A N 1
ATOM 884 C CA . TRP A 1 114 ? 15.307 0.201 -10.688 1.00 93.69 114 TRP A CA 1
ATOM 885 C C . TRP A 1 114 ? 14.489 -0.876 -9.976 1.00 93.69 114 TRP A C 1
ATOM 887 O O . TRP A 1 114 ? 14.025 -0.659 -8.863 1.00 93.69 114 TRP A O 1
ATOM 897 N N . ARG A 1 115 ? 14.306 -2.053 -10.591 1.00 95.81 115 ARG A N 1
ATOM 898 C CA . ARG A 1 115 ? 13.567 -3.157 -9.970 1.00 95.81 115 ARG A CA 1
ATOM 899 C C . ARG A 1 115 ? 14.299 -3.718 -8.758 1.00 95.81 115 ARG A C 1
ATOM 901 O O . ARG A 1 115 ? 13.643 -4.066 -7.785 1.00 95.81 115 ARG A O 1
ATOM 908 N N . GLU A 1 116 ? 15.623 -3.818 -8.810 1.00 94.81 116 GLU A N 1
ATOM 909 C CA . GLU A 1 116 ? 16.429 -4.326 -7.698 1.00 94.81 116 GLU A CA 1
ATOM 910 C C . GLU A 1 116 ? 16.397 -3.349 -6.519 1.00 94.81 116 GLU A C 1
ATOM 912 O O . GLU A 1 116 ? 16.073 -3.740 -5.395 1.00 94.81 116 GLU A O 1
ATOM 917 N N . ASP A 1 117 ? 16.604 -2.061 -6.793 1.00 92.69 117 ASP A N 1
ATOM 918 C CA . ASP A 1 117 ? 16.519 -1.006 -5.781 1.00 92.69 117 ASP A CA 1
ATOM 919 C C . ASP A 1 117 ? 15.118 -0.918 -5.172 1.00 92.69 117 ASP A C 1
ATOM 921 O O . ASP A 1 117 ? 14.964 -0.845 -3.950 1.00 92.69 117 ASP A O 1
ATOM 925 N N . ALA A 1 118 ? 14.078 -1.006 -6.002 1.00 95.56 118 ALA A N 1
ATOM 926 C CA . ALA A 1 118 ? 12.700 -0.988 -5.537 1.00 95.56 118 ALA A CA 1
ATOM 927 C C . ALA A 1 118 ? 12.372 -2.213 -4.661 1.00 95.56 118 ALA A C 1
ATOM 929 O O . ALA A 1 118 ? 11.695 -2.066 -3.643 1.00 95.56 118 ALA A O 1
ATOM 930 N N . LEU A 1 119 ? 12.885 -3.407 -4.996 1.00 96.06 119 LEU A N 1
ATOM 931 C CA . LEU A 1 119 ? 12.728 -4.609 -4.166 1.00 96.06 119 LEU A CA 1
ATOM 932 C C . LEU A 1 119 ? 13.396 -4.449 -2.794 1.00 96.06 119 LEU A C 1
ATOM 934 O O . LEU A 1 119 ? 12.785 -4.780 -1.775 1.00 96.06 119 LEU A O 1
ATOM 938 N N . ASN A 1 120 ? 14.605 -3.885 -2.753 1.00 95.12 120 ASN A N 1
ATOM 939 C CA . ASN A 1 120 ? 15.306 -3.600 -1.501 1.00 95.12 120 ASN A CA 1
ATOM 940 C C . ASN A 1 120 ? 14.522 -2.618 -0.616 1.00 95.12 120 ASN A C 1
ATOM 942 O O . ASN A 1 120 ? 14.445 -2.804 0.599 1.00 95.12 120 ASN A O 1
ATOM 946 N N . GLN A 1 121 ? 13.887 -1.609 -1.218 1.00 95.25 121 GLN A N 1
ATOM 947 C CA . GLN A 1 121 ? 13.067 -0.639 -0.492 1.00 95.25 121 GLN A CA 1
ATOM 948 C C . GLN A 1 121 ? 11.769 -1.237 0.066 1.00 95.25 121 GLN A C 1
ATOM 950 O O . GLN A 1 121 ? 11.341 -0.848 1.154 1.00 95.25 121 GLN A O 1
ATOM 955 N N . ILE A 1 122 ? 11.132 -2.179 -0.643 1.00 96.50 122 ILE A N 1
ATOM 956 C CA . ILE A 1 122 ? 9.880 -2.785 -0.164 1.00 96.50 122 ILE A CA 1
ATOM 957 C C . ILE A 1 122 ? 10.088 -3.954 0.807 1.00 96.50 122 ILE A C 1
ATOM 959 O O . ILE A 1 122 ? 9.148 -4.317 1.515 1.00 96.50 122 ILE A O 1
ATOM 963 N N . ALA A 1 123 ? 11.295 -4.525 0.885 1.00 94.56 123 ALA A N 1
ATOM 964 C CA . ALA A 1 123 ? 11.596 -5.693 1.717 1.00 94.56 123 ALA A CA 1
ATOM 965 C C . ALA A 1 123 ? 11.128 -5.578 3.189 1.00 94.56 123 ALA A C 1
ATOM 967 O O . ALA A 1 123 ? 10.510 -6.528 3.681 1.00 94.56 123 ALA A O 1
ATOM 968 N N . PRO A 1 124 ? 11.298 -4.439 3.898 1.00 91.81 124 PRO A N 1
ATOM 969 C CA . PRO A 1 124 ? 10.813 -4.302 5.275 1.00 91.81 124 PRO A CA 1
ATOM 970 C C . PRO A 1 124 ? 9.293 -4.478 5.412 1.00 91.81 124 PRO A C 1
ATOM 972 O O . PRO A 1 124 ? 8.821 -5.010 6.414 1.00 91.81 124 PRO A O 1
ATOM 975 N N . PHE A 1 125 ? 8.526 -4.068 4.399 1.00 89.19 125 PHE A N 1
ATOM 976 C CA . PHE A 1 125 ? 7.062 -4.133 4.396 1.00 89.19 125 PHE A CA 1
ATOM 977 C C . PHE A 1 125 ? 6.525 -5.505 3.992 1.00 89.19 125 PHE A C 1
ATOM 979 O O . PHE A 1 125 ? 5.361 -5.803 4.249 1.00 89.19 125 PHE A O 1
ATOM 986 N N . LEU A 1 126 ? 7.341 -6.325 3.327 1.00 82.38 126 LEU A N 1
ATOM 987 C CA . LEU A 1 126 ? 6.996 -7.710 3.015 1.00 82.38 126 LEU A CA 1
ATOM 988 C C . LEU A 1 126 ? 7.142 -8.587 4.265 1.00 82.38 126 LEU A C 1
ATOM 990 O O . LEU A 1 126 ? 6.257 -9.387 4.548 1.00 82.38 126 LEU A O 1
ATOM 994 N N . ASN A 1 127 ? 8.186 -8.354 5.065 1.00 72.44 127 ASN A N 1
ATOM 995 C CA . ASN A 1 127 ? 8.465 -9.124 6.283 1.00 72.44 127 ASN A CA 1
ATOM 996 C C . ASN A 1 127 ? 7.451 -8.868 7.413 1.00 72.44 127 ASN A C 1
ATOM 998 O O . ASN A 1 127 ? 7.189 -9.751 8.220 1.00 72.44 127 ASN A O 1
ATOM 1002 N N . GLN A 1 128 ? 6.844 -7.678 7.460 1.00 63.34 128 GLN A N 1
ATOM 1003 C CA . GLN A 1 128 ? 5.800 -7.329 8.437 1.00 63.34 128 GLN A CA 1
ATOM 1004 C C . GLN A 1 128 ? 4.442 -7.997 8.155 1.00 63.34 128 GLN A C 1
ATOM 1006 O O . GLN A 1 128 ? 3.500 -7.799 8.914 1.00 63.34 128 GLN A O 1
ATOM 1011 N N . ARG A 1 129 ? 4.315 -8.763 7.062 1.00 62.09 129 ARG A N 1
ATOM 1012 C CA . ARG A 1 129 ? 3.079 -9.477 6.703 1.00 62.09 129 ARG A CA 1
ATOM 1013 C C . ARG A 1 129 ? 2.975 -10.870 7.328 1.00 62.09 129 ARG A C 1
ATOM 1015 O O . ARG A 1 129 ? 1.891 -11.443 7.300 1.00 62.09 129 ARG A O 1
ATOM 1022 N N . GLU A 1 130 ? 4.079 -11.428 7.833 1.00 49.09 130 GLU A N 1
ATOM 1023 C CA . GLU A 1 130 ? 4.155 -12.811 8.340 1.00 49.09 130 GLU A CA 1
ATOM 1024 C C . GLU A 1 130 ? 4.012 -12.930 9.872 1.00 49.09 130 GLU A C 1
ATOM 1026 O O . GLU A 1 130 ? 4.016 -14.041 10.403 1.00 49.09 130 GLU A O 1
ATOM 1031 N N . THR A 1 131 ? 3.860 -11.809 10.582 1.00 40.69 131 THR A N 1
ATOM 1032 C CA . THR A 1 131 ? 3.694 -11.720 12.049 1.00 40.69 131 THR A CA 1
ATOM 1033 C C . THR A 1 131 ? 2.339 -11.152 12.425 1.00 40.69 131 THR A C 1
ATOM 1035 O O . THR A 1 131 ? 1.708 -11.691 13.364 1.00 40.69 131 THR A O 1
#

pLDDT: mean 83.15, std 15.03, range [40.69, 98.31]

Foldseek 3Di:
DPPAPVVLVVVVCCCPPPQPNVDDDDDDDPDDVVVVCVVNVDPDCSVVVCPDDDDDDFADLVVLVVVLVVQPDHDDPVLSVVLCVLCVRHPPLSVLSSVLRNVCVVVVPPDPVSVVVSSVVCVVVVVVVVD

Sequence (131 aa):
PELDDTFWESLRSLATNQVNGNLAFILATPDAPGKLAQHSGLGSPFFNIFGYAAYLGPLTETEARELINSSPIPFPTADINWILQQSGGWPMPLQILCRERLLTLEENDPSSYWREDALNQIAPFLNQRET

Mean predicted aligned error: 8.3 Å

Radius of gyration: 20.95 Å; Cα contacts (8 Å, |Δi|>4): 81; chains: 1; bounding box: 42×29×53 Å

Nearest PDB structures (foldseek):
  8cdm-assembly1_E  TM=3.022E-01  e=8.227E+00  Plasmodium falciparum
  7q2y-assembly1_C  TM=1.814E-01  e=6.181E+00  Saccharomyces cerevisiae S288C
  7qen-assembly1_C  TM=1.488E-01  e=9.224E+00  Saccharomyces cerevisiae